Protein AF-C7NZY8-F1 (afdb_monomer)

InterPro domains:
  IPR009097 Cyclic phosphodiesterase [SSF55144] (8-119)

Foldseek 3Di:
DDLADADCPPPDPVVSVVVLLVLQPQQAWWKKKFWFKDWCQPDPDDAPIWIWGFMDTPSSLVSQVSVVVVGPHDPCDGDPNPTDTGTDDGYDDPVVSVVRRPDGDDMDIDIGQKDFDADPVVRDTPDMHGHD

Organism: Halomicrobium mukohataei (strain ATCC 700874 / DSM 12286 / JCM 9738 / NCIMB 13541) (NCBI:txid485914)

Solvent-accessible surface area (backbone atoms only — not comparable to full-atom values): 7810 Å² total; per-residue (Å²): 113,76,74,74,77,82,75,50,89,93,46,59,65,70,59,50,49,52,53,48,48,64,72,41,53,84,35,66,51,24,57,38,30,38,63,38,40,45,67,36,78,75,50,92,66,79,62,47,30,31,38,26,37,36,43,53,34,70,47,55,53,52,50,31,47,58,49,45,76,75,36,77,71,54,87,82,55,40,76,94,58,51,73,55,40,39,81,77,47,64,40,72,60,70,70,67,57,52,64,50,47,81,41,90,51,83,69,49,74,52,72,48,44,64,49,72,42,68,41,79,92,77,74,40,78,77,47,74,46,67,30,98

pLDDT: mean 92.82, std 4.25, range [81.25, 98.06]

Mean predicted aligned error: 3.65 Å

Structure (mmCIF, N/CA/C/O backbone):
data_AF-C7NZY8-F1
#
_entry.id   AF-C7NZY8-F1
#
loop_
_atom_site.group_PDB
_atom_site.id
_atom_site.type_symbol
_atom_site.label_atom_id
_atom_site.label_alt_id
_atom_site.label_comp_id
_atom_site.label_asym_id
_atom_site.label_entity_id
_atom_site.label_seq_id
_atom_site.pdbx_PDB_ins_code
_atom_site.Cartn_x
_atom_site.Cartn_y
_atom_site.Cartn_z
_atom_site.occupancy
_atom_site.B_iso_or_equiv
_atom_site.auth_seq_id
_atom_site.auth_comp_id
_atom_site.auth_asym_id
_atom_site.auth_atom_id
_atom_site.pdbx_PDB_model_num
ATOM 1 N N . MET A 1 1 ? 4.860 -3.707 0.186 1.00 88.06 1 MET A N 1
ATOM 2 C CA . MET A 1 1 ? 3.586 -3.192 -0.362 1.00 88.06 1 MET A CA 1
ATOM 3 C C . MET A 1 1 ? 3.241 -1.906 0.372 1.00 88.06 1 MET A C 1
ATOM 5 O O . MET A 1 1 ? 3.669 -1.766 1.509 1.00 88.06 1 MET A O 1
ATOM 9 N N . VAL A 1 2 ? 2.533 -0.971 -0.260 1.00 90.81 2 VAL A N 1
ATOM 10 C CA . VAL A 1 2 ? 2.130 0.300 0.366 1.00 90.81 2 VAL A CA 1
ATOM 11 C C . VAL A 1 2 ? 0.609 0.387 0.356 1.00 90.81 2 VAL A C 1
ATOM 13 O O . VAL A 1 2 ? 0.006 0.227 -0.703 1.00 90.81 2 VAL A O 1
ATOM 16 N N . ALA A 1 3 ? 0.006 0.640 1.519 1.00 92.00 3 ALA A N 1
ATOM 17 C CA . ALA A 1 3 ? -1.430 0.886 1.632 1.00 92.00 3 ALA A CA 1
ATOM 18 C C . ALA A 1 3 ? -1.780 2.323 1.219 1.00 92.00 3 ALA A C 1
ATOM 20 O O . ALA A 1 3 ? -2.660 2.525 0.399 1.00 92.00 3 ALA A O 1
ATOM 21 N N . LYS A 1 4 ? -1.057 3.327 1.727 1.00 94.12 4 LYS A N 1
ATOM 22 C CA . LYS A 1 4 ? -1.270 4.757 1.443 1.00 94.12 4 LYS A CA 1
ATOM 23 C C . LYS A 1 4 ? 0.039 5.519 1.645 1.00 94.12 4 LYS A C 1
ATOM 25 O O . LYS A 1 4 ? 0.822 5.161 2.527 1.00 94.12 4 LYS A O 1
ATOM 30 N N . ARG A 1 5 ? 0.276 6.586 0.879 1.00 92.62 5 ARG A N 1
ATOM 31 C CA . ARG A 1 5 ? 1.306 7.582 1.210 1.00 92.62 5 ARG A CA 1
ATOM 32 C C . ARG A 1 5 ? 0.722 8.644 2.136 1.00 92.62 5 ARG A C 1
ATOM 34 O O . ARG A 1 5 ? -0.284 9.266 1.809 1.00 92.62 5 ARG A O 1
ATOM 41 N N . LEU A 1 6 ? 1.362 8.867 3.277 1.00 91.38 6 LEU A N 1
ATOM 42 C CA . LEU A 1 6 ? 0.952 9.896 4.228 1.00 91.38 6 LEU A CA 1
ATOM 43 C C . LEU A 1 6 ? 1.813 11.143 4.008 1.00 91.38 6 LEU A C 1
ATOM 45 O O . LEU A 1 6 ? 3.017 11.117 4.258 1.00 91.38 6 LEU A O 1
ATOM 49 N N . ALA A 1 7 ? 1.206 12.210 3.488 1.00 84.94 7 ALA A N 1
ATOM 50 C CA . ALA A 1 7 ? 1.843 13.520 3.446 1.00 84.94 7 ALA A CA 1
ATOM 51 C C . ALA A 1 7 ? 1.885 14.110 4.859 1.00 84.94 7 ALA A C 1
ATOM 53 O O . ALA A 1 7 ? 0.989 13.862 5.668 1.00 84.94 7 ALA A O 1
ATOM 54 N N . THR A 1 8 ? 2.943 14.861 5.165 1.00 82.31 8 THR A N 1
ATOM 55 C CA . THR A 1 8 ? 3.067 15.506 6.472 1.00 82.31 8 THR A CA 1
ATOM 56 C C . THR A 1 8 ? 2.421 16.879 6.523 1.00 82.31 8 THR A C 1
ATOM 58 O O . THR A 1 8 ? 2.042 17.280 7.611 1.00 82.31 8 THR A O 1
ATOM 61 N N . ASP A 1 9 ? 2.278 17.582 5.393 1.00 81.38 9 ASP A N 1
ATOM 62 C CA . ASP A 1 9 ? 1.633 18.904 5.285 1.00 81.38 9 ASP A CA 1
ATOM 63 C C . ASP A 1 9 ? 2.011 19.857 6.440 1.00 81.38 9 ASP A C 1
ATOM 65 O O . ASP A 1 9 ? 1.164 20.379 7.156 1.00 81.38 9 ASP A O 1
ATOM 69 N N . ASP A 1 10 ? 3.322 20.014 6.665 1.00 84.06 10 ASP A N 1
ATOM 70 C CA . ASP A 1 10 ? 3.940 20.793 7.755 1.00 84.06 10 ASP A CA 1
ATOM 71 C C . ASP A 1 10 ? 3.664 20.313 9.198 1.00 84.06 10 ASP A C 1
ATOM 73 O O . ASP A 1 10 ? 4.153 20.904 10.166 1.00 84.06 10 ASP A O 1
ATOM 77 N N . HIS A 1 11 ? 2.964 19.194 9.379 1.00 87.94 11 HIS A N 1
ATOM 78 C CA . HIS A 1 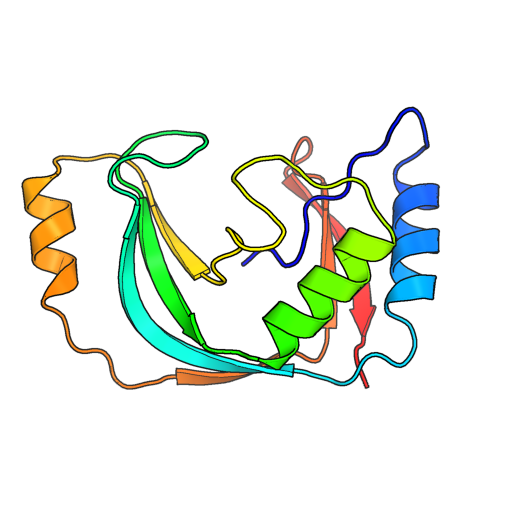11 ? 2.818 18.522 10.666 1.00 87.94 11 HIS A CA 1
ATOM 79 C C . HIS A 1 11 ? 3.988 17.569 10.967 1.00 87.94 11 HIS A C 1
ATOM 81 O O . HIS A 1 11 ? 4.533 16.920 10.072 1.00 87.94 11 HIS A O 1
ATOM 87 N N . PRO A 1 12 ? 4.375 17.408 12.247 1.00 91.44 12 PRO A N 1
ATOM 88 C CA . PRO A 1 12 ? 5.320 16.368 12.638 1.00 91.44 12 PRO A CA 1
ATOM 89 C C . PRO A 1 12 ? 4.804 14.971 12.265 1.00 91.44 12 PRO A C 1
ATOM 91 O O . PRO A 1 12 ? 3.627 14.672 12.466 1.00 91.44 12 PRO A O 1
ATOM 94 N N . ALA A 1 13 ? 5.696 14.084 11.809 1.00 91.12 13 ALA A N 1
ATOM 95 C CA . ALA A 1 13 ? 5.349 12.702 11.451 1.00 91.12 13 ALA A CA 1
ATOM 96 C C . ALA A 1 13 ? 4.579 11.966 12.564 1.00 91.12 13 ALA A C 1
ATOM 98 O O . ALA A 1 13 ? 3.618 11.260 12.282 1.00 91.12 13 ALA A O 1
ATOM 99 N N . SER A 1 14 ? 4.921 12.204 13.833 1.00 92.44 14 SER A N 1
ATOM 100 C CA . SER A 1 14 ? 4.216 11.616 14.978 1.00 92.44 14 SER A CA 1
ATOM 101 C C . SER A 1 14 ? 2.736 12.007 15.065 1.00 92.44 14 SER A C 1
ATOM 103 O O . SER A 1 14 ? 1.921 11.190 15.485 1.00 92.44 14 SER A O 1
ATOM 105 N N . VAL A 1 15 ? 2.371 13.227 14.655 1.00 94.50 15 VAL A N 1
ATOM 106 C CA . VAL A 1 15 ? 0.974 13.696 14.626 1.00 94.50 15 VAL A CA 1
ATOM 107 C C . VAL A 1 15 ? 0.205 12.991 13.512 1.00 94.50 15 VAL A C 1
ATOM 109 O O . VAL A 1 15 ? -0.915 12.531 13.723 1.00 94.50 15 VAL A O 1
ATOM 112 N N . VAL A 1 16 ? 0.830 12.854 12.342 1.00 94.81 16 VAL A N 1
ATOM 113 C CA . VAL A 1 16 ? 0.254 12.143 11.194 1.00 94.81 16 VAL A CA 1
ATOM 114 C C . VAL A 1 16 ? 0.044 10.667 11.524 1.00 94.81 16 VAL A C 1
ATOM 116 O O . VAL A 1 16 ? -1.031 10.130 11.267 1.00 94.81 16 VAL A O 1
ATOM 119 N N . GLU A 1 17 ? 1.031 10.022 12.149 1.00 95.25 17 GLU A N 1
ATOM 120 C CA . GLU A 1 17 ? 0.920 8.636 12.609 1.00 95.25 17 GLU A CA 1
ATOM 121 C C . GLU A 1 17 ? -0.162 8.457 13.672 1.00 95.25 17 GLU A C 1
ATOM 123 O O . GLU A 1 17 ? -0.912 7.488 13.607 1.00 95.25 17 GLU A O 1
ATOM 128 N N . ALA A 1 18 ? -0.265 9.363 14.650 1.00 95.62 18 ALA A N 1
ATOM 129 C CA . ALA A 1 18 ? -1.310 9.297 15.672 1.00 95.62 18 ALA A CA 1
ATOM 130 C C . ALA A 1 18 ? -2.705 9.342 15.036 1.00 95.62 18 ALA A C 1
ATOM 132 O O . ALA A 1 18 ? -3.523 8.460 15.288 1.00 95.62 18 ALA A O 1
ATOM 133 N N . ARG A 1 19 ? -2.931 10.287 14.118 1.00 96.00 19 ARG A N 1
ATOM 134 C CA . ARG A 1 19 ? -4.184 10.380 13.361 1.00 96.00 19 ARG A CA 1
ATOM 135 C C . ARG A 1 19 ? -4.436 9.142 12.501 1.00 96.00 19 ARG A C 1
ATOM 137 O O . ARG A 1 19 ? -5.565 8.679 12.399 1.00 96.00 19 ARG A O 1
ATOM 144 N N . ALA A 1 20 ? -3.399 8.588 11.875 1.00 96.12 20 ALA A N 1
ATOM 145 C CA . ALA A 1 20 ? -3.544 7.374 11.083 1.00 96.12 20 ALA A CA 1
ATOM 146 C C . ALA A 1 20 ? -3.915 6.172 11.963 1.00 96.12 20 ALA A C 1
ATOM 148 O O . ALA A 1 20 ? -4.766 5.388 11.561 1.00 96.12 20 ALA A O 1
ATOM 149 N N . ARG A 1 21 ? -3.355 6.056 13.176 1.00 96.19 21 ARG A N 1
ATOM 150 C CA . ARG A 1 21 ? -3.776 5.038 14.154 1.00 96.19 21 ARG A CA 1
ATOM 151 C C . ARG A 1 21 ? -5.244 5.192 14.544 1.00 96.19 21 ARG A C 1
ATOM 153 O O . ARG A 1 21 ? -5.924 4.185 14.639 1.00 96.19 21 ARG A O 1
ATOM 160 N N . GLU A 1 22 ? -5.737 6.416 14.726 1.00 96.12 22 GLU A N 1
ATOM 161 C CA . GLU A 1 22 ? -7.159 6.663 15.018 1.00 96.12 22 GLU A CA 1
ATOM 162 C C . GLU A 1 22 ? -8.075 6.226 13.866 1.00 96.12 22 GLU A C 1
ATOM 164 O O . GLU A 1 22 ? -9.112 5.621 14.106 1.00 96.12 22 GLU A O 1
ATOM 169 N N . VAL A 1 23 ? -7.686 6.489 12.615 1.00 96.44 23 VAL A N 1
ATOM 170 C CA . VAL A 1 23 ? -8.449 6.070 11.421 1.00 96.44 23 VAL A CA 1
ATOM 171 C C . VAL A 1 23 ? -8.429 4.550 11.233 1.00 96.44 23 VAL A C 1
ATOM 173 O O . VAL A 1 23 ? -9.398 3.965 10.751 1.00 96.44 23 VAL A O 1
ATOM 176 N N . LEU A 1 24 ? -7.307 3.921 11.583 1.00 96.00 24 LEU A N 1
ATOM 177 C CA . LEU A 1 24 ? -7.082 2.483 11.449 1.00 96.00 24 LEU A CA 1
ATOM 178 C C . LEU A 1 24 ? -7.596 1.676 12.643 1.00 96.00 24 LEU A C 1
ATOM 180 O O . LEU A 1 24 ? -7.643 0.451 12.558 1.00 96.00 24 LEU A O 1
ATOM 184 N N . ALA A 1 25 ? -7.979 2.342 13.733 1.00 92.69 25 ALA A N 1
ATOM 185 C CA . ALA A 1 25 ? -8.579 1.689 14.882 1.00 92.69 25 ALA A CA 1
ATOM 186 C C . ALA A 1 25 ? -9.820 0.903 14.437 1.00 92.69 25 ALA A C 1
ATOM 188 O O . ALA A 1 25 ? -10.633 1.397 13.654 1.00 92.69 25 ALA A O 1
ATOM 189 N N . ASP A 1 26 ? -9.928 -0.336 14.912 1.00 88.00 26 ASP A N 1
ATOM 190 C CA . ASP A 1 26 ? -11.027 -1.265 14.624 1.00 88.00 26 ASP A CA 1
ATOM 191 C C . ASP A 1 26 ? -11.197 -1.656 13.140 1.00 88.00 26 ASP A C 1
ATOM 193 O O . ASP A 1 26 ? -12.179 -2.311 12.779 1.00 88.00 26 ASP A O 1
ATOM 197 N N . GLN A 1 27 ? -10.250 -1.303 12.259 1.00 96.00 27 GLN A N 1
ATOM 198 C CA . GLN A 1 27 ? -10.245 -1.835 10.897 1.00 96.00 27 GLN A CA 1
ATOM 199 C C . GLN A 1 27 ? -9.961 -3.341 10.943 1.00 96.00 27 GLN A C 1
ATOM 201 O O . GLN A 1 27 ? -9.022 -3.764 11.625 1.00 96.00 27 GLN A O 1
ATOM 206 N N . PRO A 1 28 ? -10.736 -4.169 10.223 1.00 95.81 28 PRO A N 1
ATOM 207 C CA . PRO A 1 28 ? -10.535 -5.606 10.240 1.00 95.81 28 PRO A CA 1
ATOM 208 C C . PRO A 1 28 ? -9.219 -5.975 9.556 1.00 95.81 28 PRO A C 1
ATOM 210 O O . PRO A 1 28 ? -8.773 -5.313 8.615 1.00 95.81 28 PRO A O 1
ATOM 213 N N . ALA A 1 29 ? -8.632 -7.092 9.979 1.00 97.31 29 ALA A N 1
ATOM 214 C CA . ALA A 1 29 ? -7.564 -7.724 9.220 1.00 97.31 29 ALA A CA 1
ATOM 215 C C . ALA A 1 29 ? -8.039 -8.046 7.789 1.00 97.31 29 ALA A C 1
ATOM 217 O O . ALA A 1 29 ? -9.195 -8.420 7.564 1.00 97.31 29 ALA A O 1
ATOM 218 N N . VAL A 1 30 ? -7.148 -7.901 6.806 1.00 97.62 30 VAL A N 1
ATOM 219 C CA . VAL A 1 30 ? -7.507 -7.982 5.383 1.00 97.62 30 VAL A CA 1
ATOM 220 C C . VAL A 1 30 ? -6.910 -9.222 4.733 1.00 97.62 30 VAL A C 1
ATOM 222 O O . VAL A 1 30 ? -5.706 -9.465 4.796 1.00 97.62 30 VAL A O 1
ATOM 225 N N . ALA A 1 31 ? -7.754 -10.018 4.079 1.00 97.94 31 ALA A N 1
ATOM 226 C CA . ALA A 1 31 ? -7.299 -11.143 3.270 1.00 97.94 31 ALA A CA 1
ATOM 227 C C . ALA A 1 31 ? -6.690 -10.632 1.961 1.00 97.94 31 ALA A C 1
ATOM 229 O O . ALA A 1 31 ? -7.247 -9.737 1.313 1.00 97.94 31 ALA A O 1
ATOM 230 N N . VAL A 1 32 ? -5.556 -11.199 1.564 1.00 98.06 32 VAL A N 1
ATOM 231 C CA . VAL A 1 32 ? -4.838 -10.815 0.349 1.00 98.06 32 VAL A CA 1
ATOM 232 C C . VAL A 1 32 ? -4.339 -12.058 -0.381 1.00 98.06 32 VAL A C 1
ATOM 234 O O . VAL A 1 32 ? -4.028 -13.080 0.238 1.00 98.06 32 VAL A O 1
ATOM 237 N N . ARG A 1 33 ? -4.246 -11.961 -1.708 1.00 97.75 33 ARG A N 1
ATOM 238 C CA . ARG A 1 33 ? -3.742 -13.042 -2.554 1.00 97.75 33 ARG A CA 1
ATOM 239 C C . ARG A 1 33 ? -2.814 -12.516 -3.635 1.00 97.75 33 ARG A C 1
ATOM 241 O O . ARG A 1 33 ? -3.166 -11.573 -4.332 1.00 97.75 33 ARG A O 1
ATOM 248 N N . ILE A 1 34 ? -1.656 -13.144 -3.811 1.00 97.44 34 ILE A N 1
ATOM 249 C CA . ILE A 1 34 ? -0.814 -12.943 -4.996 1.00 97.44 34 ILE A CA 1
ATOM 250 C C . ILE A 1 34 ? -1.285 -13.888 -6.099 1.00 97.44 34 ILE A C 1
ATOM 252 O O . ILE A 1 34 ? -1.396 -15.086 -5.850 1.00 97.44 34 ILE A O 1
ATOM 256 N N . THR A 1 35 ? -1.544 -13.363 -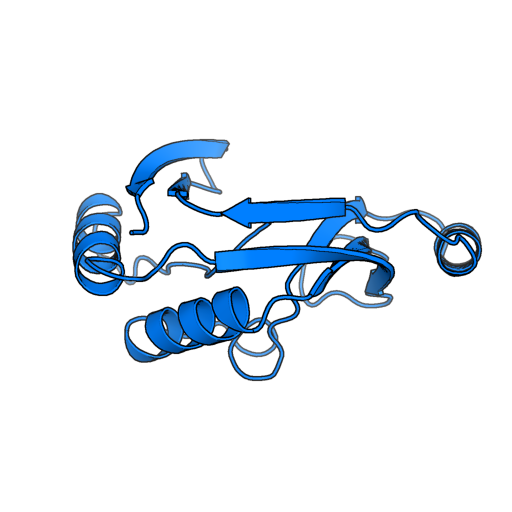7.298 1.00 94.25 35 THR A N 1
ATOM 257 C CA . THR A 1 35 ? -2.158 -14.142 -8.396 1.00 94.25 35 THR A CA 1
ATOM 258 C C . THR A 1 35 ? -1.375 -14.159 -9.691 1.00 94.25 35 THR A C 1
ATOM 260 O O . THR A 1 35 ? -1.581 -15.042 -10.518 1.00 94.25 35 THR A O 1
ATOM 263 N N . GLY A 1 36 ? -0.455 -13.218 -9.868 1.00 95.00 36 GLY A N 1
ATOM 264 C CA . GLY A 1 36 ? 0.332 -13.139 -11.083 1.00 95.00 36 GLY A CA 1
ATOM 265 C C . GLY A 1 36 ? 1.513 -12.197 -10.972 1.00 95.00 36 GLY A C 1
ATOM 266 O O . GLY A 1 36 ? 1.733 -11.526 -9.958 1.00 95.00 36 GLY A O 1
ATOM 267 N N . VAL A 1 37 ? 2.261 -12.148 -12.066 1.00 96.19 37 VAL A N 1
ATOM 268 C CA . VAL A 1 37 ? 3.268 -11.127 -12.325 1.00 96.19 37 VAL A CA 1
ATOM 269 C C . VAL A 1 37 ? 2.675 -10.143 -13.321 1.00 96.19 37 VAL A C 1
ATOM 271 O O . VAL A 1 37 ? 2.215 -10.543 -14.387 1.00 96.19 37 VAL A O 1
ATOM 274 N N . ASP A 1 38 ? 2.728 -8.860 -12.995 1.00 95.06 38 ASP A N 1
ATOM 275 C CA . ASP A 1 38 ? 2.403 -7.795 -13.938 1.00 95.06 38 ASP A CA 1
ATOM 276 C C . ASP A 1 38 ? 3.474 -6.695 -13.865 1.00 95.06 38 ASP A C 1
ATOM 278 O O . ASP A 1 38 ? 4.488 -6.808 -13.161 1.00 95.06 38 ASP A O 1
ATOM 282 N N . TRP A 1 39 ? 3.319 -5.642 -14.656 1.00 95.69 39 TRP A N 1
ATOM 283 C CA . TRP A 1 39 ? 4.284 -4.567 -14.727 1.00 95.69 39 TRP A CA 1
ATOM 284 C C . TRP A 1 39 ? 3.659 -3.204 -15.016 1.00 95.69 39 TRP A C 1
ATOM 286 O O . TRP A 1 39 ? 2.629 -3.058 -15.668 1.00 95.69 39 TRP A O 1
ATOM 296 N N . PHE A 1 40 ? 4.351 -2.160 -14.575 1.00 94.44 40 PHE A N 1
ATOM 297 C CA . PHE A 1 40 ? 4.135 -0.807 -15.062 1.00 94.44 40 PHE A CA 1
ATOM 298 C C . PHE A 1 40 ? 5.195 -0.509 -16.114 1.00 94.44 40 PHE A C 1
ATOM 300 O O . PHE A 1 40 ? 6.374 -0.320 -15.796 1.00 94.44 40 PHE A O 1
ATOM 307 N N . ALA A 1 41 ? 4.781 -0.451 -17.379 1.00 92.81 41 ALA A N 1
ATOM 308 C CA . ALA A 1 41 ? 5.670 -0.054 -18.470 1.00 92.81 41 ALA A CA 1
ATOM 309 C C . ALA A 1 41 ? 6.151 1.402 -18.316 1.00 92.81 41 ALA A C 1
ATOM 311 O O . ALA A 1 41 ? 7.268 1.731 -18.728 1.00 92.81 41 ALA A O 1
ATOM 312 N N . GLU A 1 42 ? 5.298 2.249 -17.731 1.00 91.31 42 GLU A N 1
ATOM 313 C CA . GLU A 1 42 ? 5.505 3.677 -17.480 1.00 91.31 42 GLU A CA 1
ATOM 314 C C . GLU A 1 42 ? 4.947 4.020 -16.087 1.00 91.31 42 GLU A C 1
ATOM 316 O O . GLU A 1 42 ? 3.805 4.460 -15.964 1.00 91.31 42 GLU A O 1
ATOM 321 N N . PRO A 1 43 ? 5.707 3.745 -15.008 1.00 90.50 43 PRO A N 1
ATOM 322 C CA . PRO A 1 43 ? 5.276 4.054 -13.652 1.00 90.50 43 PRO A CA 1
ATOM 323 C C . PRO A 1 43 ? 5.182 5.570 -13.450 1.00 90.50 43 PRO A C 1
ATOM 325 O O . PRO A 1 43 ? 5.939 6.345 -14.033 1.00 90.50 43 PRO A O 1
ATOM 328 N N . THR A 1 44 ? 4.316 6.003 -12.537 1.00 87.38 44 THR A N 1
ATOM 329 C CA . THR A 1 44 ? 4.174 7.425 -12.181 1.00 87.38 44 THR A CA 1
ATOM 330 C C . THR A 1 44 ? 5.393 8.012 -11.471 1.00 87.38 44 THR A C 1
ATOM 332 O O . THR A 1 44 ? 5.527 9.230 -11.383 1.00 87.38 44 THR A O 1
ATOM 335 N N . SER A 1 45 ? 6.298 7.168 -10.966 1.00 85.44 45 SER A N 1
ATOM 336 C CA . SER A 1 45 ? 7.550 7.594 -10.341 1.00 85.44 45 SER A CA 1
ATOM 337 C C . SER A 1 45 ? 8.643 6.525 -10.441 1.00 85.44 45 SER A C 1
ATOM 339 O O . SER A 1 4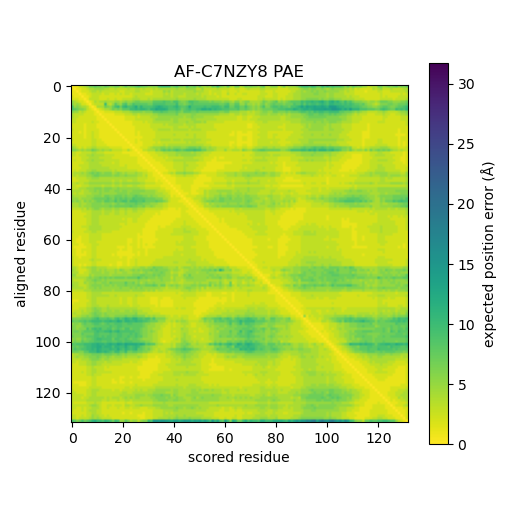5 ? 8.364 5.322 -10.446 1.00 85.44 45 SER A O 1
ATOM 341 N N . GLY A 1 46 ? 9.901 6.974 -10.459 1.00 87.81 46 GLY A N 1
ATOM 342 C CA . GLY A 1 46 ? 11.083 6.112 -10.478 1.00 87.81 46 GLY A CA 1
ATOM 343 C C . GLY A 1 46 ? 11.397 5.490 -11.843 1.00 87.81 46 GLY A C 1
ATOM 344 O O . GLY A 1 46 ? 10.862 5.887 -12.875 1.00 87.81 46 GLY A O 1
ATOM 345 N N . THR A 1 47 ? 12.317 4.525 -11.843 1.00 93.06 47 THR A N 1
ATOM 346 C CA . THR A 1 47 ? 12.841 3.895 -13.063 1.00 93.06 47 THR A CA 1
ATOM 347 C C . THR A 1 47 ? 11.851 2.897 -13.666 1.00 93.06 47 THR A C 1
ATOM 349 O O . THR A 1 47 ? 11.374 1.997 -12.973 1.00 93.06 47 THR A O 1
ATOM 352 N N . ALA A 1 48 ? 11.598 3.032 -14.970 1.00 92.12 48 ALA A N 1
ATOM 353 C CA . ALA A 1 48 ? 10.759 2.138 -15.765 1.00 92.12 48 ALA A CA 1
ATOM 354 C C . ALA A 1 48 ? 11.580 1.037 -16.473 1.00 92.12 48 ALA A C 1
ATOM 356 O O . ALA A 1 48 ? 12.725 1.305 -16.845 1.00 92.12 48 ALA A O 1
ATOM 357 N N . PRO A 1 49 ? 11.001 -0.149 -16.753 1.00 94.50 49 PRO A N 1
ATOM 358 C CA . PRO A 1 49 ? 9.704 -0.637 -16.268 1.0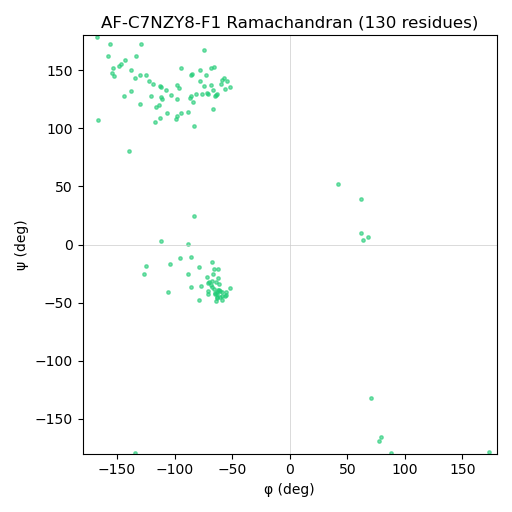0 94.50 49 PRO A CA 1
ATOM 359 C C . PRO A 1 49 ? 9.762 -1.063 -14.791 1.00 94.50 49 PRO A C 1
ATOM 361 O O . PRO A 1 49 ? 10.841 -1.208 -14.220 1.00 94.50 49 PRO A O 1
ATOM 364 N N . VAL A 1 50 ? 8.605 -1.285 -14.169 1.00 95.81 50 VAL A N 1
ATOM 365 C CA . VAL A 1 50 ? 8.501 -1.865 -12.818 1.00 95.81 50 VAL A CA 1
ATOM 366 C C . VAL A 1 50 ? 7.787 -3.197 -12.920 1.00 95.81 50 VAL A C 1
ATOM 368 O O . VAL A 1 50 ? 6.632 -3.207 -13.317 1.00 95.81 50 VAL A O 1
ATOM 371 N N . VAL A 1 51 ? 8.443 -4.293 -12.545 1.00 95.50 51 VAL A N 1
ATOM 372 C CA . VAL A 1 51 ? 7.820 -5.625 -12.475 1.00 95.50 51 VAL A CA 1
ATOM 373 C C . VAL A 1 51 ? 7.383 -5.886 -11.039 1.00 95.50 51 VAL A C 1
ATOM 375 O O . VAL A 1 51 ? 8.137 -5.616 -10.092 1.00 95.50 51 VAL A O 1
ATOM 378 N N . TYR A 1 52 ? 6.170 -6.398 -10.866 1.00 95.75 52 TYR A N 1
ATOM 379 C CA . TYR A 1 52 ? 5.569 -6.614 -9.560 1.00 95.75 52 TYR A CA 1
ATOM 380 C C . TYR A 1 52 ? 4.727 -7.891 -9.502 1.00 95.75 52 TYR A C 1
ATOM 382 O O . TYR A 1 52 ? 4.265 -8.400 -10.518 1.00 95.75 52 TYR A O 1
ATOM 390 N N . LEU A 1 53 ? 4.521 -8.391 -8.285 1.00 96.44 53 LEU A N 1
ATOM 391 C CA . LEU A 1 53 ? 3.502 -9.396 -7.995 1.00 96.44 53 LEU A CA 1
ATOM 392 C C . LEU A 1 53 ? 2.170 -8.678 -7.785 1.00 96.44 53 LEU A C 1
ATOM 394 O O . LEU A 1 53 ? 2.092 -7.778 -6.936 1.00 96.44 53 LEU A O 1
ATOM 398 N N . ALA A 1 54 ? 1.165 -9.038 -8.579 1.00 96.25 54 ALA A N 1
ATOM 399 C CA . ALA A 1 54 ? -0.182 -8.495 -8.473 1.00 96.25 54 ALA A CA 1
ATOM 400 C C . ALA A 1 54 ? -0.844 -9.040 -7.206 1.00 96.25 54 ALA A C 1
ATOM 402 O O . ALA A 1 54 ? -0.810 -10.249 -6.964 1.00 96.25 54 ALA A O 1
ATOM 403 N N . VAL A 1 55 ? -1.403 -8.145 -6.391 1.00 97.50 55 VAL A N 1
ATOM 404 C CA . VAL A 1 55 ? -2.109 -8.503 -5.161 1.00 97.50 55 VAL A CA 1
ATOM 405 C C . VAL A 1 55 ? -3.592 -8.224 -5.359 1.00 97.50 55 VAL A C 1
ATOM 407 O O . VAL A 1 55 ? -3.978 -7.109 -5.678 1.00 97.50 55 VAL A O 1
ATOM 410 N N . GLU A 1 56 ? -4.432 -9.224 -5.138 1.00 97.00 56 GLU A N 1
ATOM 411 C CA . GLU A 1 56 ? -5.885 -9.091 -5.092 1.00 97.00 56 GLU A CA 1
ATOM 412 C C . GLU A 1 56 ? -6.331 -8.986 -3.635 1.00 97.00 56 GLU A C 1
ATOM 414 O O . GLU A 1 56 ? -6.007 -9.845 -2.810 1.00 97.00 56 GLU A O 1
ATOM 419 N N . SER A 1 57 ? -7.068 -7.926 -3.300 1.00 97.25 57 SER A N 1
ATOM 420 C CA . SER A 1 57 ? -7.669 -7.777 -1.975 1.00 97.25 57 SER A CA 1
ATOM 421 C C . SER A 1 57 ? -8.711 -6.660 -1.945 1.00 97.25 57 SER A C 1
ATOM 423 O O . SER A 1 57 ? -8.341 -5.483 -1.920 1.00 97.25 57 SER A O 1
ATOM 425 N N . PRO A 1 58 ? -10.010 -6.995 -1.869 1.00 96.44 58 PRO A N 1
ATOM 426 C CA . PRO A 1 58 ? -11.047 -6.001 -1.604 1.00 96.44 58 PRO A CA 1
ATOM 427 C C . PRO A 1 58 ? -10.771 -5.217 -0.312 1.00 96.44 58 PRO A C 1
ATOM 429 O O . PRO A 1 58 ? -10.874 -3.996 -0.302 1.00 96.44 58 PRO A O 1
ATOM 432 N N . GLY A 1 59 ? -10.303 -5.900 0.741 1.00 96.56 59 GLY A N 1
ATOM 433 C CA . GLY A 1 59 ? -9.986 -5.275 2.027 1.00 96.56 59 GLY A CA 1
ATOM 434 C C . GLY A 1 59 ? -8.877 -4.221 1.944 1.00 96.56 59 GLY A C 1
ATOM 435 O O . GLY A 1 59 ? -9.001 -3.167 2.560 1.00 96.56 59 GLY A O 1
ATOM 436 N N . LEU A 1 60 ? -7.824 -4.437 1.144 1.00 96.50 60 LEU A N 1
ATOM 437 C CA . LEU A 1 60 ? -6.804 -3.401 0.926 1.00 96.50 60 LEU A CA 1
ATOM 438 C C . LEU A 1 60 ? -7.344 -2.196 0.156 1.00 96.50 60 LEU A C 1
ATOM 440 O O . LEU A 1 60 ? -6.938 -1.073 0.447 1.00 96.50 60 LEU A O 1
ATOM 444 N N . HIS A 1 61 ? -8.238 -2.404 -0.815 1.00 96.62 61 HIS A N 1
ATOM 445 C CA . HIS A 1 61 ? -8.884 -1.288 -1.506 1.00 96.62 61 HIS A CA 1
ATOM 446 C C . HIS A 1 61 ? -9.769 -0.485 -0.551 1.00 96.62 61 HIS A C 1
ATOM 448 O O . HIS A 1 61 ? -9.744 0.743 -0.593 1.00 96.62 61 HIS A O 1
ATOM 454 N N . ASP A 1 62 ? -10.520 -1.153 0.321 1.00 95.94 62 ASP A N 1
ATOM 455 C CA . ASP A 1 62 ? -11.380 -0.501 1.311 1.00 95.94 62 ASP A CA 1
ATOM 456 C C . ASP A 1 62 ? -10.545 0.314 2.304 1.00 95.94 62 ASP A C 1
ATOM 458 O O . ASP A 1 62 ? -10.774 1.512 2.467 1.00 95.94 62 ASP A O 1
ATOM 462 N N . LEU A 1 63 ? -9.492 -0.297 2.850 1.00 96.31 63 LEU A N 1
ATOM 463 C CA . LEU A 1 63 ? -8.514 0.356 3.716 1.00 96.31 63 LEU A CA 1
ATOM 464 C C . LEU A 1 63 ? -7.869 1.578 3.040 1.00 96.31 63 LEU A C 1
ATOM 466 O O . LEU A 1 63 ? -7.733 2.640 3.651 1.00 96.31 63 LEU A O 1
ATOM 470 N N . HIS A 1 64 ? -7.479 1.445 1.768 1.00 96.62 64 HIS A N 1
ATOM 471 C CA . HIS A 1 64 ? -6.919 2.545 0.990 1.00 96.62 64 HIS A CA 1
ATOM 472 C C . HIS A 1 64 ? -7.911 3.702 0.854 1.00 96.62 64 HIS A C 1
ATOM 474 O O . HIS A 1 64 ? -7.522 4.853 1.059 1.00 96.62 64 HIS A O 1
ATOM 480 N N . ARG A 1 65 ? -9.183 3.415 0.547 1.00 95.44 65 ARG A N 1
ATOM 481 C CA . ARG A 1 65 ? -10.231 4.441 0.443 1.00 95.44 65 ARG A CA 1
ATOM 482 C C . ARG A 1 65 ? -10.466 5.137 1.780 1.00 95.44 65 ARG A C 1
ATOM 484 O O . ARG A 1 65 ? -10.413 6.359 1.813 1.00 95.44 65 ARG A O 1
ATOM 491 N N . THR A 1 66 ? -10.580 4.395 2.882 1.00 95.56 66 THR A N 1
ATOM 492 C CA . THR A 1 66 ? -10.691 4.972 4.234 1.00 95.56 66 THR A CA 1
ATOM 493 C C . THR A 1 66 ? -9.530 5.920 4.550 1.00 95.56 66 THR A C 1
ATOM 495 O O . THR A 1 66 ? -9.733 7.022 5.060 1.00 95.56 66 THR A O 1
ATOM 498 N N . LEU A 1 67 ? -8.301 5.535 4.201 1.00 95.38 67 LEU A N 1
ATOM 499 C CA . LEU A 1 67 ? -7.136 6.401 4.373 1.00 95.38 67 LEU A CA 1
A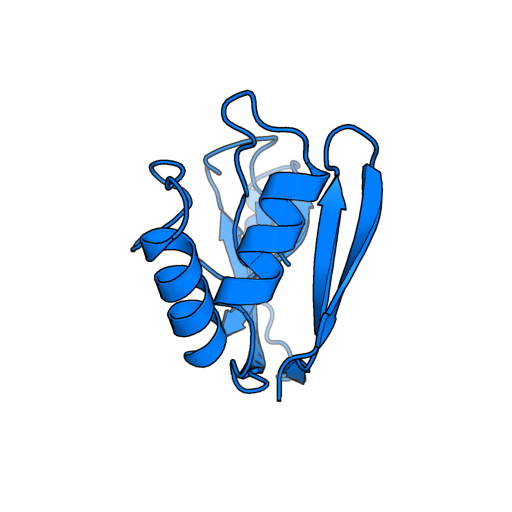TOM 500 C C . LEU A 1 67 ? -7.139 7.600 3.409 1.00 95.38 67 LEU A C 1
ATOM 502 O O . LEU A 1 67 ? -6.645 8.661 3.777 1.00 95.38 67 LEU A O 1
ATOM 506 N N . CYS A 1 68 ? -7.677 7.474 2.198 1.00 94.50 68 CYS A N 1
ATOM 507 C CA . CYS A 1 68 ? -7.833 8.595 1.264 1.00 94.50 68 CYS A CA 1
ATOM 508 C C . CYS A 1 68 ? -8.914 9.591 1.700 1.00 94.50 68 CYS A C 1
ATOM 510 O O . CYS A 1 68 ? -8.758 10.788 1.475 1.00 94.50 68 CYS A O 1
ATOM 512 N N . ASP A 1 69 ? -9.973 9.125 2.357 1.00 93.81 69 ASP A N 1
ATOM 513 C CA . ASP A 1 69 ? -11.004 10.001 2.921 1.00 93.81 69 ASP A CA 1
ATOM 514 C C . ASP A 1 69 ? -10.443 10.831 4.086 1.00 93.81 69 ASP A C 1
ATOM 516 O O . ASP A 1 69 ? -10.837 11.978 4.304 1.00 93.81 69 ASP A O 1
ATOM 520 N N . ALA A 1 70 ? -9.479 10.272 4.825 1.00 93.69 70 ALA A N 1
ATOM 521 C CA . ALA A 1 70 ? -8.813 10.961 5.921 1.00 93.69 70 ALA A CA 1
ATOM 522 C C . ALA A 1 70 ? -7.618 11.824 5.472 1.00 93.69 70 ALA A C 1
ATOM 524 O O . ALA A 1 70 ? -7.379 12.886 6.052 1.00 93.69 70 ALA A O 1
ATOM 525 N N . PHE A 1 71 ? -6.839 11.399 4.479 1.00 93.00 71 PHE A N 1
ATOM 526 C CA . PHE A 1 71 ? -5.574 12.033 4.095 1.00 93.00 71 PHE A CA 1
ATOM 527 C C . PHE A 1 71 ? -5.550 12.408 2.618 1.00 93.00 71 PHE A C 1
ATOM 529 O O . PHE A 1 71 ? -6.033 11.661 1.773 1.00 93.00 71 PHE A O 1
ATOM 536 N N . HIS A 1 72 ? -4.884 13.519 2.293 1.00 89.69 72 HIS A N 1
ATOM 537 C CA . HIS A 1 72 ? -4.731 13.971 0.912 1.00 89.69 72 HIS A CA 1
ATOM 538 C C . HIS A 1 72 ? -4.198 12.869 -0.004 1.00 89.69 72 HIS A C 1
ATOM 540 O O . HIS A 1 72 ? -3.258 12.142 0.337 1.00 89.69 72 HIS A O 1
ATOM 546 N N . THR A 1 73 ? -4.810 12.756 -1.179 1.00 88.12 73 THR A N 1
ATOM 547 C CA . THR A 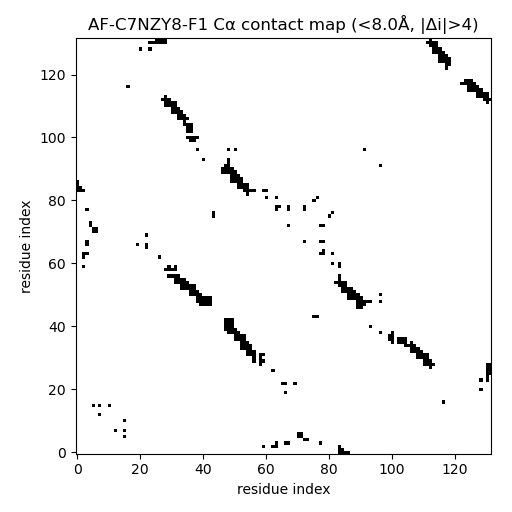1 73 ? -4.430 11.776 -2.189 1.00 88.12 73 THR A CA 1
ATOM 548 C C . THR A 1 73 ? -3.309 12.299 -3.076 1.00 88.12 73 THR A C 1
ATOM 550 O O . THR A 1 73 ? -3.223 13.488 -3.387 1.00 88.1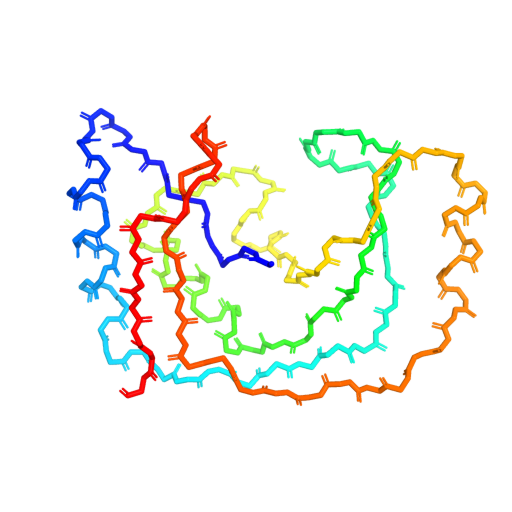2 73 THR A O 1
ATOM 553 N N . VAL A 1 74 ? -2.442 11.391 -3.509 1.00 85.75 74 VAL A N 1
ATOM 554 C CA . VAL A 1 74 ? -1.436 11.638 -4.536 1.00 85.75 74 VAL A CA 1
ATOM 555 C C . VAL A 1 74 ? -2.078 11.348 -5.894 1.00 85.75 74 VAL A C 1
ATOM 557 O O . VAL A 1 74 ? -2.397 10.185 -6.174 1.00 85.75 74 VAL A O 1
ATOM 560 N N . PRO A 1 75 ? -2.259 12.365 -6.760 1.00 83.69 75 PRO A N 1
ATOM 561 C CA . PRO A 1 75 ? -2.863 12.164 -8.069 1.00 83.69 75 PRO A CA 1
ATOM 562 C C . PRO A 1 75 ? -2.135 11.077 -8.862 1.00 83.69 75 PRO A C 1
ATOM 564 O O . PRO A 1 75 ? -0.902 11.019 -8.858 1.00 83.69 75 PRO A O 1
ATOM 567 N N . ARG A 1 76 ? -2.903 10.250 -9.576 1.00 82.56 76 ARG A N 1
ATOM 568 C CA . ARG A 1 76 ? -2.414 9.157 -10.434 1.00 82.56 76 ARG A CA 1
ATOM 569 C C . ARG A 1 76 ? -1.751 7.972 -9.728 1.00 82.56 76 ARG A C 1
ATOM 571 O O . ARG A 1 76 ? -1.156 7.116 -10.376 1.00 82.56 76 ARG A O 1
ATOM 578 N N . LEU A 1 77 ? -1.779 7.935 -8.401 1.00 84.38 77 LEU A N 1
ATOM 579 C CA . LEU A 1 77 ? -1.211 6.831 -7.623 1.00 84.38 77 LEU A CA 1
ATOM 580 C C . LEU A 1 77 ? -2.214 6.231 -6.636 1.00 84.38 77 LEU A C 1
ATOM 582 O O . LEU A 1 77 ? -2.066 5.083 -6.225 1.00 84.38 77 LEU A O 1
ATOM 586 N N . GLU A 1 78 ? -3.197 7.024 -6.231 1.00 88.69 78 GLU A N 1
ATOM 587 C CA . GLU A 1 78 ? -4.147 6.708 -5.173 1.00 88.69 78 GLU A CA 1
ATOM 588 C C . GLU A 1 78 ? -5.584 6.935 -5.662 1.00 88.69 78 GLU A C 1
ATOM 590 O O . GLU A 1 78 ? -5.809 7.441 -6.765 1.00 88.69 78 GLU A O 1
ATOM 595 N N . GLY A 1 79 ? -6.562 6.546 -4.847 1.00 87.94 79 GLY A N 1
ATOM 596 C CA . GLY A 1 79 ? -7.964 6.498 -5.250 1.00 87.94 79 GLY A CA 1
ATOM 597 C C . GLY A 1 79 ? -8.203 5.369 -6.252 1.00 87.94 79 GLY A C 1
ATOM 598 O O . GLY A 1 79 ? -7.747 4.247 -6.047 1.00 87.94 79 GLY A O 1
ATOM 599 N N . GLU A 1 80 ? -8.888 5.673 -7.353 1.00 86.00 80 GLU A N 1
ATOM 600 C CA . GLU A 1 80 ? -9.251 4.687 -8.385 1.00 86.00 80 GLU A CA 1
ATOM 601 C C . GLU A 1 80 ? -8.041 4.106 -9.138 1.00 86.00 80 GLU A C 1
ATOM 603 O O . GLU A 1 80 ? -8.128 3.027 -9.715 1.00 86.00 80 GLU A O 1
ATOM 608 N N . GLU A 1 81 ? -6.896 4.797 -9.127 1.00 88.00 81 GLU A N 1
ATOM 609 C CA . GLU A 1 81 ? -5.654 4.317 -9.756 1.00 88.00 81 GLU A CA 1
ATOM 610 C C . GLU A 1 81 ? -4.800 3.455 -8.803 1.00 88.00 81 GLU A C 1
ATOM 612 O O . GLU A 1 81 ? -3.729 2.970 -9.183 1.00 88.00 81 GLU A O 1
ATOM 617 N N . TYR A 1 82 ? -5.255 3.233 -7.562 1.00 93.56 82 TYR A N 1
ATOM 618 C CA . TYR A 1 82 ? -4.549 2.388 -6.604 1.00 93.56 82 TYR A CA 1
ATOM 619 C C . TYR A 1 82 ? -4.543 0.926 -7.051 1.00 93.56 82 TYR A C 1
ATOM 621 O O . TYR A 1 82 ? -5.576 0.264 -7.114 1.00 93.56 82 TYR A O 1
ATOM 629 N N . THR A 1 83 ? -3.344 0.404 -7.306 1.00 94.62 83 THR A N 1
ATOM 630 C CA . THR A 1 83 ? -3.119 -1.007 -7.640 1.00 94.62 83 THR A CA 1
ATOM 631 C C . THR A 1 83 ? -2.240 -1.642 -6.557 1.00 94.62 83 THR A C 1
ATOM 633 O O . THR A 1 83 ? -1.037 -1.349 -6.517 1.00 94.62 83 THR A O 1
ATOM 636 N N . PRO A 1 84 ? -2.785 -2.480 -5.656 1.00 96.00 84 PRO A N 1
ATOM 637 C CA . PRO A 1 84 ? -1.990 -3.160 -4.640 1.00 96.00 84 PRO A CA 1
ATOM 638 C C . PRO A 1 84 ? -1.012 -4.149 -5.286 1.00 96.00 84 PRO A C 1
ATOM 640 O O . PRO A 1 84 ? -1.370 -4.974 -6.124 1.00 96.00 84 PRO A O 1
ATOM 643 N N . HIS A 1 85 ? 0.265 -4.037 -4.918 1.00 96.62 85 HIS A N 1
ATOM 644 C CA . HIS A 1 85 ? 1.325 -4.845 -5.513 1.00 96.62 85 HIS A CA 1
ATOM 645 C C . HIS A 1 85 ? 2.567 -4.957 -4.620 1.00 96.62 85 HIS A C 1
ATOM 647 O O . HIS A 1 85 ? 2.821 -4.138 -3.723 1.00 96.62 85 HIS A O 1
ATOM 653 N N . VAL A 1 86 ? 3.404 -5.949 -4.926 1.00 96.25 86 VAL A N 1
ATOM 654 C CA . VAL A 1 86 ? 4.760 -6.081 -4.378 1.00 96.25 86 VAL A CA 1
ATOM 655 C C . VAL A 1 86 ? 5.764 -5.879 -5.505 1.00 96.25 86 VAL A C 1
ATOM 657 O O . VAL A 1 86 ? 5.888 -6.720 -6.389 1.00 96.25 86 VAL A O 1
ATOM 660 N N . THR A 1 87 ? 6.486 -4.756 -5.498 1.00 94.81 87 THR A N 1
ATOM 661 C CA . THR A 1 87 ? 7.562 -4.529 -6.473 1.00 94.81 87 THR A CA 1
ATOM 662 C C . THR A 1 87 ? 8.671 -5.566 -6.297 1.00 94.81 87 THR A C 1
ATOM 664 O O . THR A 1 87 ? 9.196 -5.714 -5.197 1.00 94.81 87 THR A O 1
ATOM 667 N N . VAL A 1 88 ? 9.068 -6.215 -7.393 1.00 93.56 88 VAL A N 1
ATOM 668 C CA . VAL A 1 88 ? 10.171 -7.191 -7.427 1.00 93.56 88 VAL A CA 1
ATOM 669 C C . VAL A 1 88 ? 11.405 -6.597 -8.099 1.00 93.56 88 VAL A C 1
ATOM 671 O O . VAL A 1 88 ? 12.523 -6.792 -7.631 1.00 93.56 88 VAL A O 1
ATOM 674 N N . ALA A 1 89 ? 11.212 -5.841 -9.182 1.00 92.94 89 ALA A N 1
ATOM 675 C CA . ALA A 1 89 ? 12.306 -5.246 -9.940 1.00 92.94 89 ALA A CA 1
ATOM 676 C C . ALA A 1 89 ? 11.915 -3.891 -10.541 1.00 92.94 89 ALA A C 1
ATOM 678 O O . ALA A 1 89 ? 10.740 -3.611 -10.793 1.00 92.94 89 ALA A O 1
ATOM 679 N N . ARG A 1 90 ? 12.924 -3.050 -10.788 1.00 94.75 90 ARG A N 1
ATOM 680 C CA . ARG A 1 90 ? 12.795 -1.752 -11.465 1.00 94.75 90 ARG A CA 1
ATOM 681 C C . ARG A 1 90 ? 13.894 -1.602 -12.514 1.00 94.75 90 ARG A C 1
ATOM 683 O O . ARG A 1 90 ? 15.035 -1.983 -12.258 1.00 94.75 90 ARG A O 1
ATOM 690 N N . GLY A 1 91 ? 13.571 -0.983 -13.646 1.00 92.25 91 GLY A N 1
ATOM 691 C CA . GLY A 1 91 ? 14.498 -0.784 -14.759 1.00 92.25 91 GLY A CA 1
ATOM 692 C C . GLY A 1 91 ? 14.693 -2.022 -15.637 1.00 92.25 91 GLY A C 1
ATOM 693 O O . GLY A 1 91 ? 13.922 -2.979 -15.581 1.00 92.25 91 GLY A O 1
ATOM 694 N N . GLY A 1 92 ? 15.739 -1.983 -16.465 1.00 89.50 92 GLY A N 1
ATOM 695 C CA . GLY A 1 92 ? 16.064 -3.040 -17.425 1.00 89.50 92 GLY A CA 1
ATOM 696 C C . GLY A 1 92 ? 15.380 -2.870 -18.782 1.00 89.50 92 GLY A C 1
ATOM 697 O O . GLY A 1 92 ? 14.667 -1.898 -19.036 1.00 89.50 92 GLY A O 1
ATOM 698 N N . ASP A 1 93 ? 15.632 -3.812 -19.690 1.00 90.38 93 ASP A N 1
ATOM 699 C CA . ASP A 1 93 ? 15.025 -3.780 -21.014 1.00 90.38 93 ASP A CA 1
ATOM 700 C C . ASP A 1 93 ? 13.567 -4.273 -20.978 1.00 90.38 93 ASP A C 1
ATOM 702 O O . ASP A 1 93 ? 13.206 -5.234 -20.290 1.00 90.38 93 ASP A O 1
ATOM 706 N N . ARG A 1 94 ? 12.704 -3.610 -21.757 1.00 89.06 94 ARG A N 1
ATOM 707 C CA . ARG A 1 94 ? 11.265 -3.911 -21.800 1.00 89.06 94 ARG A CA 1
ATOM 708 C C . ARG A 1 94 ? 10.965 -5.333 -22.292 1.00 89.06 94 ARG A C 1
ATOM 710 O O . ARG A 1 94 ? 9.946 -5.897 -21.904 1.00 89.06 94 ARG A O 1
ATOM 717 N N . ALA A 1 95 ? 11.818 -5.913 -23.138 1.00 89.06 95 ALA A N 1
ATOM 718 C CA . ALA A 1 95 ? 11.599 -7.258 -23.665 1.00 89.06 95 ALA A CA 1
ATOM 719 C C . ALA A 1 95 ? 11.796 -8.323 -22.575 1.00 89.06 95 ALA A C 1
ATOM 721 O O . ALA A 1 95 ? 11.009 -9.262 -22.491 1.00 89.06 95 ALA A O 1
ATOM 722 N N . SER A 1 96 ? 12.799 -8.158 -21.714 1.00 86.62 96 SER A N 1
ATOM 723 C CA . SER A 1 96 ? 13.023 -9.018 -20.551 1.00 86.62 96 SER A CA 1
ATOM 724 C C . SER A 1 96 ? 11.902 -8.912 -19.531 1.00 86.62 96 SER A C 1
ATOM 726 O O . SER A 1 96 ? 11.426 -9.948 -19.078 1.00 86.62 96 SER A O 1
ATOM 728 N N . GLY A 1 97 ? 11.422 -7.698 -19.242 1.00 85.75 97 GLY A N 1
A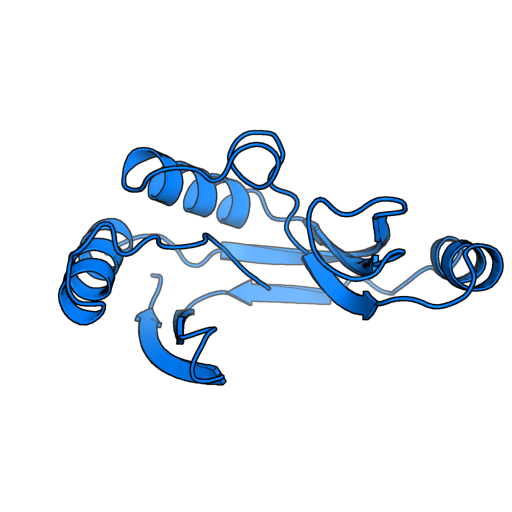TOM 729 C CA . GLY A 1 97 ? 10.248 -7.507 -18.385 1.00 85.75 97 GLY A CA 1
ATOM 730 C C . GLY A 1 97 ? 9.005 -8.217 -18.929 1.00 85.75 97 GLY A C 1
ATOM 731 O O . GLY A 1 97 ? 8.341 -8.935 -18.191 1.00 85.75 97 GLY A O 1
ATOM 732 N N . ARG A 1 98 ? 8.739 -8.108 -20.240 1.00 87.81 98 ARG A N 1
ATOM 733 C CA . ARG A 1 98 ? 7.581 -8.755 -20.881 1.00 87.81 98 ARG A CA 1
ATOM 734 C C . ARG A 1 98 ? 7.582 -10.276 -20.720 1.00 87.81 98 ARG A C 1
ATOM 736 O O . ARG A 1 98 ? 6.538 -10.844 -20.443 1.00 87.81 98 ARG A O 1
ATOM 743 N N . ARG A 1 99 ? 8.744 -10.929 -20.850 1.00 87.94 99 ARG A N 1
ATOM 744 C CA . ARG A 1 99 ? 8.855 -12.395 -20.709 1.00 87.94 99 ARG A CA 1
ATOM 745 C C . ARG A 1 99 ? 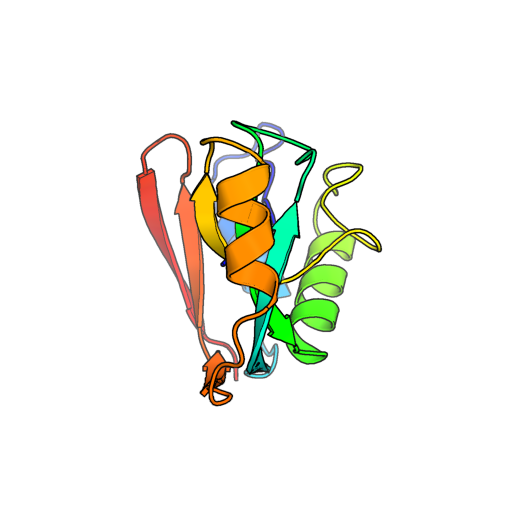8.465 -12.903 -19.317 1.00 87.94 99 ARG A C 1
ATOM 747 O O . ARG A 1 99 ? 8.169 -14.084 -19.175 1.00 87.94 99 ARG A O 1
ATOM 754 N N . LEU A 1 100 ? 8.497 -12.043 -18.297 1.00 87.56 100 LEU A N 1
ATOM 755 C CA . LEU A 1 100 ? 8.085 -12.400 -16.939 1.00 87.56 100 LEU A CA 1
ATOM 756 C C . LEU A 1 100 ? 6.563 -12.415 -16.761 1.00 87.56 100 LEU A C 1
ATOM 758 O O . LEU A 1 100 ? 6.098 -13.052 -15.826 1.00 87.56 100 LEU A O 1
ATOM 762 N N . LEU A 1 101 ? 5.809 -11.758 -17.647 1.00 88.56 101 LEU A N 1
ATOM 763 C CA . LEU A 1 101 ? 4.344 -11.704 -17.582 1.00 88.56 101 LEU A CA 1
ATOM 764 C C . LEU A 1 101 ? 3.700 -13.050 -17.948 1.00 88.56 101 LEU A C 1
ATOM 766 O O . LEU A 1 101 ? 2.645 -13.386 -17.432 1.00 88.56 101 LEU A O 1
ATOM 770 N N . ASP A 1 102 ? 4.366 -13.856 -18.782 1.00 85.62 102 ASP A N 1
ATOM 771 C CA . ASP A 1 102 ? 3.897 -15.189 -19.202 1.00 85.62 102 ASP A CA 1
ATOM 772 C C . ASP A 1 102 ? 4.248 -16.289 -18.174 1.00 85.62 102 ASP A C 1
ATOM 774 O O . ASP A 1 102 ? 4.489 -17.456 -18.520 1.00 85.62 102 ASP A O 1
ATOM 778 N N . ARG A 1 103 ? 4.440 -15.916 -16.907 1.00 86.69 103 ARG A N 1
ATOM 779 C CA . ARG A 1 103 ? 4.773 -16.843 -15.823 1.00 86.69 103 ARG A CA 1
ATOM 780 C C . ARG A 1 103 ? 3.556 -17.034 -14.940 1.00 86.69 103 ARG A C 1
ATOM 782 O O . ARG A 1 103 ? 3.168 -16.127 -14.211 1.00 86.69 103 ARG A O 1
ATOM 789 N N . ASP A 1 104 ? 3.035 -18.252 -14.962 1.00 86.88 104 ASP A N 1
ATOM 790 C CA . ASP A 1 104 ? 2.094 -18.694 -13.948 1.00 86.88 104 ASP A CA 1
ATOM 791 C C . ASP A 1 104 ? 2.825 -18.827 -12.613 1.00 86.88 104 ASP A C 1
ATOM 793 O O . ASP A 1 104 ? 3.949 -19.339 -12.536 1.00 86.88 104 ASP A O 1
ATOM 797 N N . ILE A 1 105 ? 2.171 -18.355 -11.561 1.00 89.75 105 ILE A N 1
ATOM 798 C CA . ILE A 1 105 ? 2.616 -18.530 -10.186 1.00 89.75 105 ILE A CA 1
ATOM 799 C C . ILE A 1 105 ? 1.508 -19.229 -9.415 1.00 89.75 105 ILE A C 1
ATOM 801 O O . ILE A 1 105 ? 0.328 -18.942 -9.614 1.00 89.75 105 ILE A O 1
ATOM 805 N N . GLU A 1 106 ? 1.893 -20.145 -8.531 1.00 93.81 106 GLU A N 1
ATOM 806 C CA . GLU A 1 106 ? 0.942 -20.706 -7.579 1.00 93.81 106 GLU A CA 1
ATOM 807 C C . GLU A 1 106 ? 0.459 -19.575 -6.658 1.00 93.81 106 GLU A C 1
ATOM 809 O O . GLU A 1 106 ? 1.307 -18.849 -6.117 1.00 93.81 106 GLU A O 1
ATOM 814 N N . PRO A 1 107 ? -0.861 -19.383 -6.484 1.00 95.38 107 PRO A N 1
ATOM 815 C CA . PRO A 1 107 ? -1.363 -18.318 -5.639 1.00 95.38 107 PRO A CA 1
ATOM 816 C C . PRO A 1 107 ? -0.872 -18.440 -4.198 1.00 95.38 107 PRO A C 1
ATOM 818 O O . PRO A 1 107 ? -0.864 -19.518 -3.606 1.00 95.38 107 PRO A O 1
ATOM 821 N N . ILE A 1 108 ? -0.491 -17.304 -3.618 1.00 97.06 108 ILE A N 1
ATOM 822 C CA . ILE A 1 108 ? -0.090 -17.217 -2.211 1.00 97.06 108 ILE A CA 1
ATOM 823 C C . ILE A 1 108 ? -1.137 -16.382 -1.493 1.00 97.06 108 ILE A C 1
ATOM 825 O O . ILE A 1 108 ? -1.340 -15.220 -1.842 1.00 97.06 108 ILE A O 1
ATOM 829 N N . GLU A 1 109 ? -1.786 -16.973 -0.496 1.00 97.75 109 GLU A N 1
ATOM 830 C CA . GLU A 1 109 ? -2.853 -16.355 0.290 1.00 97.75 109 GLU A CA 1
ATOM 831 C C . GLU A 1 109 ? -2.399 -16.138 1.730 1.00 97.75 109 GLU A C 1
ATOM 833 O O . GLU A 1 109 ? -1.772 -17.011 2.335 1.00 97.75 109 GLU A O 1
ATOM 838 N N . TRP A 1 110 ? -2.711 -14.968 2.282 1.00 97.88 110 TRP A N 1
ATOM 839 C CA . TRP A 1 110 ? -2.480 -14.673 3.692 1.00 97.88 110 TRP A CA 1
ATOM 840 C C . TRP A 1 110 ? -3.414 -13.569 4.192 1.00 97.88 110 TRP A C 1
ATOM 842 O O . TRP A 1 110 ? -4.157 -12.948 3.428 1.00 97.88 110 TRP A O 1
ATOM 852 N N . VAL A 1 111 ? -3.380 -13.337 5.501 1.00 97.88 111 VAL A N 1
ATOM 853 C CA . VAL A 1 111 ? -4.092 -12.241 6.160 1.00 97.88 111 VAL A CA 1
ATOM 854 C C . VAL A 1 111 ? -3.071 -11.196 6.594 1.00 97.88 111 VAL A C 1
ATOM 856 O O . VAL A 1 111 ? -2.035 -11.537 7.160 1.00 97.88 111 VAL A O 1
ATOM 859 N N . VAL A 1 112 ? -3.355 -9.931 6.303 1.00 97.25 112 VAL A N 1
ATOM 860 C CA . VAL A 1 112 ? -2.622 -8.783 6.840 1.00 97.25 112 VAL A CA 1
ATOM 861 C C . VAL A 1 112 ? -3.375 -8.292 8.070 1.00 97.25 112 VAL A C 1
ATOM 863 O O . VAL A 1 112 ? -4.493 -7.792 7.957 1.00 97.25 112 VAL A O 1
ATOM 866 N N . ASP A 1 113 ? -2.753 -8.448 9.229 1.00 96.75 113 ASP A N 1
ATOM 867 C CA . ASP A 1 113 ? -3.263 -8.089 10.556 1.00 96.75 113 ASP A CA 1
ATOM 868 C C . ASP A 1 113 ? -2.488 -6.919 11.188 1.00 96.75 113 ASP A C 1
ATOM 870 O O . ASP A 1 113 ? -2.760 -6.517 12.315 1.00 96.75 113 ASP A O 1
ATOM 874 N N . GLU A 1 114 ? -1.526 -6.337 10.472 1.00 96.38 114 GLU A N 1
ATOM 875 C CA . GLU A 1 114 ? -0.740 -5.205 10.949 1.00 96.38 114 GLU A CA 1
ATOM 876 C C . GLU A 1 114 ? -0.240 -4.339 9.787 1.00 96.38 114 GLU A C 1
ATOM 878 O O . GLU A 1 114 ? 0.119 -4.831 8.712 1.00 96.38 114 GLU A O 1
ATOM 883 N N . LEU A 1 115 ? -0.173 -3.027 10.017 1.00 96.88 115 LEU A N 1
ATOM 884 C CA . LEU A 1 115 ? 0.432 -2.053 9.115 1.00 96.88 115 LEU A CA 1
ATOM 885 C C . LEU A 1 115 ? 1.593 -1.345 9.806 1.00 96.88 115 LEU A C 1
ATOM 887 O O . LEU A 1 115 ? 1.497 -0.927 10.958 1.00 96.88 115 LEU A O 1
ATOM 891 N N . ALA A 1 116 ? 2.678 -1.152 9.063 1.00 96.81 116 ALA A N 1
ATOM 892 C CA . ALA A 1 116 ? 3.831 -0.387 9.508 1.00 96.81 116 ALA A CA 1
ATOM 893 C C . ALA A 1 116 ? 3.787 1.050 8.965 1.00 96.81 116 ALA A C 1
ATOM 895 O O . ALA A 1 116 ? 3.525 1.277 7.780 1.00 96.81 116 ALA A O 1
ATOM 896 N N . PHE A 1 117 ? 4.119 2.014 9.818 1.00 96.88 117 PHE A N 1
ATOM 897 C CA . PHE A 1 117 ? 4.492 3.363 9.415 1.00 96.88 117 PHE A CA 1
ATOM 898 C C . PHE A 1 117 ? 5.959 3.363 8.992 1.00 96.88 117 PHE A C 1
ATOM 900 O O . PHE A 1 117 ? 6.829 2.852 9.701 1.00 96.88 117 PHE A O 1
ATOM 907 N N . TYR A 1 118 ? 6.229 3.911 7.809 1.00 95.75 118 TYR A N 1
ATOM 908 C CA . TYR A 1 118 ? 7.550 3.869 7.197 1.00 95.75 118 TYR A CA 1
ATOM 909 C C . TYR A 1 118 ? 7.989 5.259 6.743 1.00 95.75 118 TYR A C 1
ATOM 911 O O . TYR A 1 118 ? 7.349 5.879 5.889 1.00 95.75 118 TYR A O 1
ATOM 919 N N . ASP A 1 119 ? 9.113 5.728 7.278 1.00 93.38 119 ASP A N 1
ATOM 920 C CA . ASP A 1 119 ? 9.761 6.961 6.847 1.00 93.38 119 ASP A CA 1
ATOM 921 C C . ASP A 1 119 ? 10.625 6.666 5.617 1.00 93.38 119 ASP A C 1
ATOM 923 O O . ASP A 1 119 ? 11.733 6.135 5.713 1.00 93.38 119 ASP A O 1
ATOM 927 N N . ALA A 1 120 ? 10.113 7.026 4.439 1.00 88.88 120 ALA A N 1
ATOM 928 C CA . ALA A 1 120 ? 10.797 6.785 3.173 1.00 88.88 120 ALA A CA 1
ATOM 929 C C . ALA A 1 120 ? 12.093 7.600 3.000 1.00 88.88 120 ALA A C 1
ATOM 931 O O . ALA A 1 120 ? 12.972 7.171 2.255 1.00 88.88 120 ALA A O 1
ATOM 932 N N . ALA A 1 121 ? 12.229 8.753 3.665 1.00 88.94 121 ALA A N 1
ATOM 933 C CA . ALA A 1 121 ? 13.429 9.583 3.568 1.00 88.94 121 ALA A CA 1
ATOM 934 C C . ALA A 1 121 ? 14.574 9.006 4.408 1.00 88.94 121 ALA A C 1
ATOM 936 O O . ALA A 1 121 ? 15.739 9.084 4.014 1.00 88.94 121 ALA A O 1
ATOM 937 N N . ARG A 1 122 ? 14.237 8.418 5.559 1.00 91.62 122 ARG A N 1
ATOM 938 C CA . ARG A 1 122 ? 15.203 7.796 6.475 1.00 91.62 122 ARG A CA 1
ATOM 939 C C . ARG A 1 122 ? 15.354 6.290 6.281 1.00 91.62 122 ARG A C 1
ATOM 941 O O . ARG A 1 122 ? 16.308 5.725 6.801 1.00 91.62 122 ARG A O 1
ATOM 948 N N . VAL A 1 123 ? 14.466 5.662 5.511 1.00 93.06 123 VAL A N 1
ATOM 949 C CA . VAL A 1 123 ? 14.469 4.219 5.215 1.00 93.06 123 VAL A CA 1
ATOM 950 C C . VAL A 1 123 ? 14.300 3.391 6.500 1.00 93.06 123 VAL A C 1
ATOM 952 O O . VAL A 1 123 ? 14.932 2.352 6.684 1.00 93.06 123 VAL A O 1
ATOM 955 N N . VAL A 1 124 ? 13.444 3.859 7.414 1.00 95.12 124 VAL A N 1
ATOM 956 C CA . VAL A 1 124 ? 13.195 3.212 8.712 1.00 95.12 124 VAL A CA 1
ATOM 957 C C . VAL A 1 124 ? 11.707 3.039 8.975 1.00 95.12 124 VAL A C 1
ATOM 959 O O . VAL A 1 124 ? 10.886 3.879 8.612 1.00 95.12 124 VAL A O 1
ATOM 962 N N . GLU A 1 125 ? 11.374 1.944 9.647 1.00 96.25 125 GLU A N 1
ATOM 963 C CA . GLU A 1 125 ? 10.074 1.784 10.285 1.00 96.25 125 GLU A CA 1
ATOM 964 C C . GLU A 1 125 ? 10.004 2.701 11.513 1.00 96.25 125 GLU A C 1
ATOM 966 O O . GLU A 1 125 ? 10.924 2.709 12.334 1.00 96.25 125 GLU A O 1
ATOM 971 N N . SER A 1 126 ? 8.934 3.484 11.625 1.00 94.75 126 SER A N 1
ATOM 972 C CA . SER A 1 126 ? 8.708 4.400 12.750 1.00 94.75 126 SER A CA 1
ATOM 973 C C . SER A 1 126 ? 7.662 3.886 13.743 1.00 94.75 126 SER A C 1
ATOM 975 O O . SER A 1 126 ? 7.634 4.334 14.889 1.00 94.75 126 SER A O 1
ATOM 977 N N . GLY A 1 127 ? 6.848 2.905 13.348 1.00 94.94 127 GLY A N 1
ATOM 978 C CA . GLY A 1 127 ? 5.913 2.225 14.238 1.00 94.94 127 GLY A CA 1
ATOM 979 C C . GLY A 1 127 ? 4.978 1.270 13.505 1.00 94.94 127 GLY A C 1
ATOM 980 O O . GLY A 1 127 ? 5.042 1.132 12.286 1.00 94.94 127 GLY A O 1
ATOM 981 N N . ARG A 1 128 ? 4.075 0.639 14.260 1.00 96.06 128 ARG A N 1
ATOM 982 C CA . ARG A 1 128 ? 3.071 -0.312 13.763 1.00 96.06 128 ARG A CA 1
ATOM 983 C C . ARG A 1 128 ? 1.683 -0.018 14.329 1.00 96.06 128 ARG A C 1
ATOM 985 O O . ARG A 1 128 ? 1.554 0.709 15.322 1.00 96.06 128 ARG A O 1
ATOM 992 N N . VAL A 1 129 ? 0.663 -0.567 13.680 1.00 96.00 129 VAL A N 1
ATOM 993 C CA . VAL A 1 129 ? -0.728 -0.602 14.138 1.00 96.00 129 VAL A CA 1
ATOM 994 C C . VAL A 1 129 ? -1.366 -1.921 13.716 1.00 96.00 129 VAL A C 1
ATOM 996 O O . VAL A 1 129 ? -1.284 -2.301 12.548 1.00 96.00 129 VAL A O 1
ATOM 999 N N . SER A 1 130 ? -1.965 -2.621 14.675 1.00 96.06 130 SER A N 1
ATOM 1000 C CA . SER A 1 130 ? -2.683 -3.872 14.430 1.00 96.06 130 SER A CA 1
ATOM 1001 C C . SER A 1 130 ? -4.065 -3.602 13.835 1.00 96.06 130 SER A C 1
ATOM 1003 O O . SER A 1 130 ? -4.670 -2.564 14.099 1.00 96.06 130 SER A O 1
ATOM 1005 N N . LEU A 1 131 ? -4.539 -4.551 13.040 1.00 94.44 131 LEU A N 1
ATOM 1006 C CA . LEU A 1 131 ? -5.876 -4.625 12.471 1.00 94.44 131 LEU A CA 1
ATOM 1007 C C . LEU A 1 131 ? -6.596 -5.810 13.131 1.00 94.44 131 LEU A C 1
ATOM 1009 O O . LEU A 1 131 ? -6.016 -6.894 13.224 1.00 94.44 131 LEU A O 1
ATOM 1013 N N . GLY A 1 132 ? -7.854 -5.628 13.532 1.00 81.25 132 GLY A N 1
ATOM 1014 C CA . GLY A 1 132 ? -8.669 -6.659 14.191 1.00 81.25 132 GLY A CA 1
ATOM 1015 C C . GLY A 1 132 ? -8.945 -6.440 15.672 1.00 81.25 132 GLY A C 1
ATOM 1016 O O . GLY A 1 132 ? -8.070 -5.910 16.392 1.00 81.25 132 GLY A O 1
#

Secondary structure (DSSP, 8-state):
--S-----TTS-HHHHHHHHHHHHTTPPPEEEEEEEEEEESS-SSSSSPEEEEEEE-HHHHHHHHHHHHHS---TTTSGGG---EEEEEE-S-HHHHHHTTT-----EEEEE-EEEEEETTTTEEEEEEE--

Sequence (132 aa):
MVAKRLATDDHPASVVEARAREVLADQPAVAVRITGVDWFAEPTSGTAPVVYLAVESPGLHDLHRTLCDAFHTVPRLEGEEYTPHVTVARGGDRASGRRLLDRDIEPIEWVVDELAFYDAARVVESGRVSLG

Radius of gyration: 15.81 Å; Cα contacts (8 Å, |Δi|>4): 219; chains: 1; bounding box: 27×42×39 Å

Nearest PDB structures (foldseek):
  2d4g-assembly1_B  TM=7.060E-01  e=3.405E-04  Bacillus subtilis
  5h7f-assembly1_A  TM=6.289E-01  e=2.609E-03  Deinococcus radiodurans
  1vgj-assembly1_A  TM=5.633E-01  e=2.453E-03  Pyrococcus horikoshii
  8wq2-assembly1_S12P  TM=3.256E-01  e=1.924E+00  Sulfolobus acidocaldarius DSM 639
  8se7-assembly1_C  TM=2.128E-01  e=7.479E+00  Homo sapiens